Protein AF-A0A3C0EJH2-F1 (afdb_monomer_lite)

pLDDT: mean 88.75, std 13.73, range [36.91, 98.38]

Structure (mmCIF, N/CA/C/O backbone):
data_AF-A0A3C0EJH2-F1
#
_entry.id   AF-A0A3C0EJH2-F1
#
loop_
_atom_site.group_PDB
_atom_site.id
_atom_site.type_symbol
_atom_site.label_atom_id
_atom_site.label_alt_id
_atom_site.label_comp_id
_atom_site.label_asym_id
_atom_site.label_entity_id
_atom_site.label_seq_id
_atom_site.pdbx_PDB_ins_code
_atom_site.Cartn_x
_atom_site.Cartn_y
_atom_site.Cartn_z
_atom_site.occupancy
_atom_site.B_iso_or_equiv
_atom_site.auth_seq_id
_atom_site.auth_comp_id
_atom_site.auth_asym_id
_atom_site.auth_atom_id
_atom_site.pdbx_PDB_model_num
ATOM 1 N N . GLN A 1 1 ? -22.416 23.718 -7.118 1.00 36.91 1 GLN A N 1
ATOM 2 C CA . GLN A 1 1 ? -21.711 23.299 -8.346 1.00 36.91 1 GLN A CA 1
ATOM 3 C C . GLN A 1 1 ? -20.451 22.579 -7.902 1.00 36.91 1 GLN A C 1
ATOM 5 O O . GLN A 1 1 ? -19.564 23.218 -7.352 1.00 36.91 1 GLN A O 1
ATOM 10 N N . GLU A 1 2 ? -20.424 21.252 -8.004 1.00 43.59 2 GLU A N 1
ATOM 11 C CA . GLU A 1 2 ? -19.282 20.446 -7.563 1.00 43.59 2 GLU A CA 1
ATOM 12 C C . GLU A 1 2 ? -18.173 20.494 -8.621 1.00 43.59 2 GLU A C 1
ATOM 14 O O . GLU A 1 2 ? -18.285 19.916 -9.698 1.00 43.59 2 GLU A O 1
ATOM 19 N N . HIS A 1 3 ? -17.105 21.231 -8.321 1.00 50.84 3 HIS A N 1
ATOM 20 C CA . HIS A 1 3 ? -15.897 21.332 -9.140 1.00 50.84 3 HIS A CA 1
ATOM 21 C C . HIS A 1 3 ? -14.893 20.232 -8.771 1.00 50.84 3 HIS A C 1
ATOM 23 O O . HIS A 1 3 ? -13.775 20.522 -8.351 1.00 50.84 3 HIS A O 1
ATOM 29 N N . TYR A 1 4 ? -15.258 18.963 -8.939 1.00 55.66 4 TYR A N 1
ATOM 30 C CA . TYR A 1 4 ? -14.280 17.881 -8.841 1.00 55.66 4 TYR A CA 1
ATOM 31 C C . TYR A 1 4 ? -14.032 17.318 -10.237 1.00 55.66 4 TYR A C 1
ATOM 33 O O . TYR A 1 4 ? -14.821 16.539 -10.763 1.00 55.66 4 TYR A O 1
ATOM 41 N N . LYS A 1 5 ? -12.909 17.720 -10.850 1.00 49.44 5 LYS A N 1
ATOM 42 C CA . LYS A 1 5 ? -12.298 16.965 -11.954 1.00 49.44 5 LYS A CA 1
ATOM 43 C C . LYS A 1 5 ? -11.793 15.640 -11.377 1.00 49.44 5 LYS A C 1
ATOM 45 O O . LYS A 1 5 ? -10.604 15.481 -11.118 1.00 49.44 5 LYS A O 1
ATOM 50 N N . VAL A 1 6 ? -12.707 14.715 -11.113 1.00 64.44 6 VAL A N 1
ATOM 51 C CA . VAL A 1 6 ? -12.344 13.322 -10.877 1.00 64.44 6 VAL A CA 1
ATOM 52 C C . VAL A 1 6 ? -11.830 12.775 -12.207 1.00 64.44 6 VAL A C 1
ATOM 54 O O . VAL A 1 6 ? -12.421 13.025 -13.258 1.00 64.44 6 VAL A O 1
ATOM 57 N N . GLY A 1 7 ? -10.660 12.135 -12.193 1.00 70.44 7 GLY A N 1
ATOM 58 C CA . GLY A 1 7 ? -10.119 11.479 -13.385 1.00 70.44 7 GLY A CA 1
ATOM 59 C C . GLY A 1 7 ? -11.084 10.420 -13.932 1.00 70.44 7 GLY A C 1
ATOM 60 O O . GLY A 1 7 ? -12.086 10.086 -13.298 1.00 70.44 7 GLY A O 1
ATOM 61 N N . LYS A 1 8 ? -10.791 9.872 -15.117 1.00 79.31 8 LYS A N 1
ATOM 62 C CA . LYS A 1 8 ? -11.583 8.759 -15.659 1.00 79.31 8 LYS A CA 1
ATOM 63 C C . LYS A 1 8 ? -11.505 7.548 -14.718 1.00 79.31 8 LYS A C 1
ATOM 65 O O . LYS A 1 8 ? -10.440 7.246 -14.185 1.00 79.31 8 LYS A O 1
ATOM 70 N N . VAL A 1 9 ? -12.624 6.851 -14.545 1.00 83.44 9 VAL A N 1
ATOM 71 C CA . VAL A 1 9 ? -12.699 5.594 -13.789 1.00 83.44 9 VAL A CA 1
ATOM 72 C C . VAL A 1 9 ? -12.493 4.436 -14.759 1.00 83.44 9 VAL A C 1
ATOM 74 O O . VAL A 1 9 ? -13.101 4.423 -15.827 1.00 83.44 9 VAL A O 1
ATOM 77 N N . ALA A 1 10 ? -11.637 3.477 -14.403 1.00 85.56 10 ALA A N 1
ATOM 78 C CA . ALA A 1 10 ? -11.441 2.274 -15.205 1.00 85.56 10 ALA A CA 1
ATOM 79 C C . ALA A 1 10 ? -12.708 1.402 -15.194 1.00 85.56 10 ALA A C 1
ATOM 81 O O . ALA A 1 10 ? -13.321 1.188 -14.146 1.00 85.56 10 ALA A O 1
ATOM 82 N N . THR A 1 11 ? -13.086 0.891 -16.360 1.00 88.38 11 THR A N 1
ATOM 83 C CA . THR A 1 11 ? -14.219 -0.019 -16.563 1.00 88.38 11 THR A CA 1
ATOM 84 C C . THR A 1 11 ? -13.751 -1.275 -17.302 1.00 88.38 11 THR A C 1
ATOM 86 O O . THR A 1 11 ? -12.599 -1.363 -17.727 1.00 88.38 11 THR A O 1
ATOM 89 N N . ASN A 1 12 ? -14.640 -2.257 -17.473 1.00 90.69 12 ASN A N 1
ATOM 90 C CA . ASN A 1 12 ? -14.338 -3.423 -18.308 1.00 90.69 12 ASN A CA 1
ATOM 91 C C . ASN A 1 12 ? -14.177 -3.052 -19.795 1.00 90.69 12 ASN A C 1
ATOM 93 O O . ASN A 1 12 ? -13.461 -3.751 -20.507 1.00 90.69 12 ASN A O 1
ATOM 97 N N . ASP A 1 13 ? -14.805 -1.958 -20.238 1.00 92.94 13 ASP A N 1
ATOM 98 C CA . ASP A 1 13 ? -14.796 -1.501 -21.633 1.00 92.94 13 ASP A CA 1
ATOM 99 C C . ASP A 1 13 ? -13.642 -0.528 -21.929 1.00 92.94 13 AS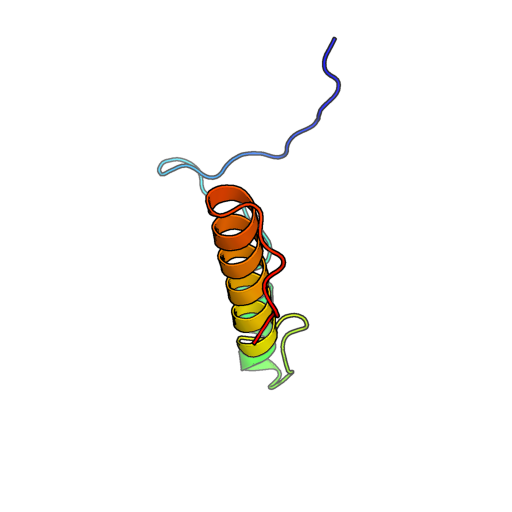P A C 1
ATOM 101 O O . ASP A 1 13 ? -13.072 -0.535 -23.019 1.00 92.94 13 ASP A O 1
ATOM 105 N N . GLU A 1 14 ? -13.268 0.300 -20.950 1.00 88.50 14 GLU A N 1
ATOM 106 C CA . GLU A 1 14 ? -12.181 1.275 -21.057 1.00 88.50 14 GLU A CA 1
ATOM 107 C C . GLU A 1 14 ? -11.280 1.202 -19.821 1.00 88.50 14 GLU A C 1
ATOM 109 O O . GLU A 1 14 ? -11.659 1.603 -18.716 1.00 88.50 14 GLU A O 1
ATOM 114 N N . GLN A 1 15 ? -10.053 0.724 -20.025 1.00 83.75 15 GLN A N 1
ATOM 115 C CA . GLN A 1 15 ? -9.010 0.742 -19.006 1.00 83.75 15 GLN A CA 1
ATOM 116 C C . GLN A 1 15 ? -8.357 2.125 -18.943 1.00 83.75 15 GLN A C 1
ATOM 118 O O . GLN A 1 15 ? -8.029 2.720 -19.969 1.00 83.75 15 GLN A O 1
ATOM 123 N N . VAL A 1 16 ? -8.124 2.624 -17.730 1.00 88.00 16 VAL A N 1
ATOM 124 C CA . VAL A 1 16 ? -7.471 3.919 -17.491 1.00 88.00 16 VAL 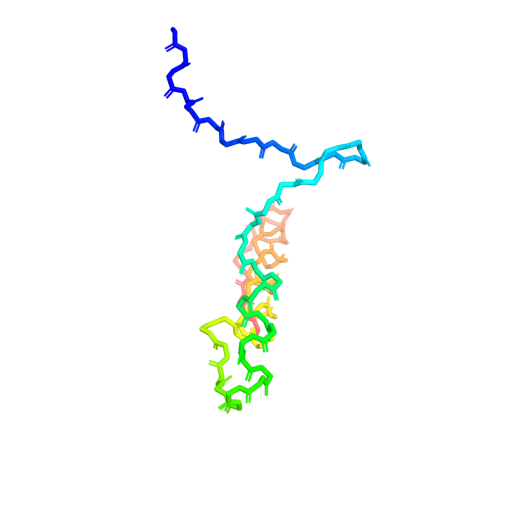A CA 1
ATOM 125 C C . VAL A 1 16 ? -6.114 3.677 -16.842 1.00 88.00 16 VAL A C 1
ATOM 127 O O . VAL A 1 16 ? -6.010 2.961 -15.848 1.00 88.00 16 VAL A O 1
ATOM 130 N N . GLY A 1 17 ? -5.063 4.281 -17.400 1.00 85.94 17 GLY A N 1
ATOM 131 C CA . GLY A 1 17 ? -3.706 4.154 -16.875 1.00 85.94 17 GLY A CA 1
ATOM 132 C C . GLY A 1 17 ? -3.549 4.855 -15.527 1.00 85.94 17 GLY A C 1
ATOM 133 O O . GLY A 1 17 ? -3.637 6.077 -15.448 1.00 85.94 17 GLY A O 1
ATOM 134 N N . SER A 1 18 ? -3.284 4.085 -14.470 1.00 86.75 18 SER A N 1
ATOM 135 C CA . SER A 1 18 ? -2.965 4.610 -13.134 1.00 86.75 18 SER A CA 1
ATOM 136 C C . SER A 1 18 ? -1.472 4.898 -12.931 1.00 86.75 18 SER A C 1
ATOM 138 O O . SER A 1 18 ? -1.101 5.517 -11.938 1.00 86.75 18 SER A O 1
ATOM 140 N N . GLY A 1 19 ? -0.610 4.400 -13.826 1.00 89.81 19 GLY A N 1
ATOM 141 C CA . GLY A 1 19 ? 0.852 4.413 -13.687 1.00 89.81 19 GLY A CA 1
ATOM 142 C C . GLY A 1 19 ? 1.409 3.368 -12.709 1.00 89.81 19 GLY A C 1
ATOM 143 O O . GLY A 1 19 ? 2.622 3.192 -12.626 1.00 89.81 19 GLY A O 1
ATOM 144 N N . VAL A 1 20 ? 0.552 2.633 -11.987 1.00 89.75 20 VAL A N 1
ATOM 145 C CA . VAL A 1 20 ? 0.986 1.630 -10.996 1.00 89.75 20 VAL A CA 1
ATOM 146 C C . VAL A 1 20 ? 1.653 0.427 -11.669 1.00 89.75 20 VAL A C 1
ATOM 148 O O . VAL A 1 20 ? 2.706 -0.019 -11.218 1.00 89.75 20 VAL A O 1
ATOM 151 N N . SER A 1 21 ? 1.074 -0.081 -12.761 1.00 91.25 21 SER A N 1
ATOM 152 C CA . SER A 1 21 ? 1.639 -1.213 -13.512 1.00 91.25 21 SER A CA 1
ATOM 153 C C . SER A 1 21 ? 2.975 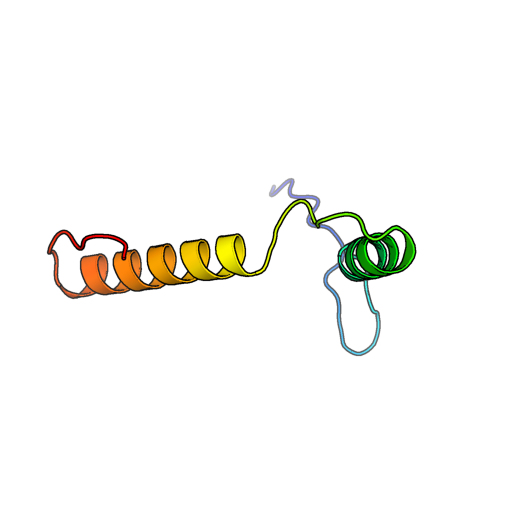-0.865 -14.172 1.00 91.25 21 SER A C 1
ATOM 155 O O . SER A 1 21 ? 3.890 -1.691 -14.190 1.00 91.25 21 SER A O 1
ATOM 157 N N . ASP A 1 22 ? 3.103 0.368 -14.666 1.00 94.12 22 ASP A N 1
ATOM 158 C CA . ASP A 1 22 ? 4.337 0.868 -15.275 1.00 94.12 22 ASP A CA 1
ATOM 159 C C . ASP A 1 22 ? 5.442 0.978 -14.221 1.00 94.12 22 ASP A C 1
ATOM 161 O O . ASP A 1 22 ? 6.522 0.417 -14.400 1.00 94.12 22 ASP A O 1
ATOM 165 N N . LEU A 1 23 ? 5.135 1.590 -13.069 1.00 93.94 23 LEU A N 1
ATOM 166 C CA . LEU A 1 23 ? 6.052 1.687 -11.931 1.00 93.94 23 LEU A CA 1
ATOM 167 C C . LEU A 1 23 ? 6.505 0.304 -11.442 1.00 93.94 23 LEU A C 1
ATOM 169 O O . LEU A 1 23 ? 7.686 0.097 -11.158 1.00 93.94 23 LEU A O 1
ATOM 173 N N . PHE A 1 24 ? 5.580 -0.653 -11.342 1.00 93.69 24 PHE A N 1
ATOM 174 C CA . PHE A 1 24 ? 5.903 -2.021 -10.941 1.00 93.69 24 PHE A CA 1
ATOM 175 C C . PHE A 1 24 ? 6.878 -2.683 -11.926 1.00 93.69 24 PHE A C 1
ATOM 177 O O . PHE A 1 24 ? 7.878 -3.275 -11.512 1.00 93.69 24 PHE A O 1
ATOM 184 N N . THR A 1 25 ? 6.622 -2.529 -13.226 1.00 96.25 25 THR A N 1
ATOM 185 C CA . THR A 1 25 ? 7.477 -3.072 -14.291 1.00 96.25 25 THR A CA 1
ATOM 186 C C . THR A 1 25 ? 8.863 -2.425 -14.280 1.00 96.25 25 THR A C 1
ATOM 188 O O . THR A 1 25 ? 9.870 -3.135 -14.343 1.00 96.25 25 THR A O 1
ATOM 191 N N . GLU A 1 26 ? 8.936 -1.101 -14.119 1.00 97.00 26 GLU A N 1
ATOM 192 C CA . GLU A 1 26 ? 10.196 -0.358 -14.004 1.00 97.00 26 GLU A CA 1
ATOM 193 C C . GLU A 1 26 ? 11.033 -0.863 -12.821 1.00 97.00 26 GLU A C 1
ATOM 195 O O . GLU A 1 26 ? 12.231 -1.115 -12.974 1.00 97.00 26 GLU A O 1
ATOM 200 N N . CYS A 1 27 ? 10.417 -1.070 -11.653 1.00 97.44 27 CYS A N 1
ATOM 201 C CA . CYS A 1 27 ? 11.110 -1.574 -10.464 1.00 97.44 27 CYS A CA 1
ATOM 202 C C . CYS A 1 27 ? 11.761 -2.943 -10.713 1.00 97.44 27 CYS A C 1
ATOM 204 O O . CYS A 1 27 ? 12.907 -3.165 -10.316 1.00 97.44 27 CYS A O 1
ATOM 206 N N . ILE A 1 28 ? 11.068 -3.844 -11.421 1.00 97.00 28 ILE A N 1
ATOM 207 C CA . ILE A 1 28 ? 11.606 -5.161 -11.793 1.00 97.00 28 ILE A CA 1
ATOM 208 C C . ILE A 1 28 ? 12.795 -5.008 -12.745 1.00 97.00 28 ILE A C 1
ATOM 210 O O . ILE A 1 28 ? 13.863 -5.570 -12.493 1.00 97.00 28 ILE A O 1
ATOM 214 N N . GLN A 1 29 ? 12.624 -4.242 -13.824 1.00 98.38 29 GLN A N 1
ATOM 215 C CA . GLN A 1 29 ? 13.646 -4.079 -14.863 1.00 98.38 29 GLN A CA 1
ATOM 216 C C . GLN A 1 29 ? 14.918 -3.417 -14.324 1.00 98.38 29 GLN A C 1
ATOM 218 O O . GLN A 1 29 ? 16.029 -3.832 -14.652 1.00 98.38 29 GLN A O 1
ATOM 223 N N . THR A 1 30 ? 14.759 -2.410 -13.466 1.00 98.00 30 THR A N 1
ATOM 224 C CA . THR A 1 30 ? 15.865 -1.620 -12.908 1.00 98.00 30 THR A CA 1
ATOM 225 C C . THR A 1 30 ? 16.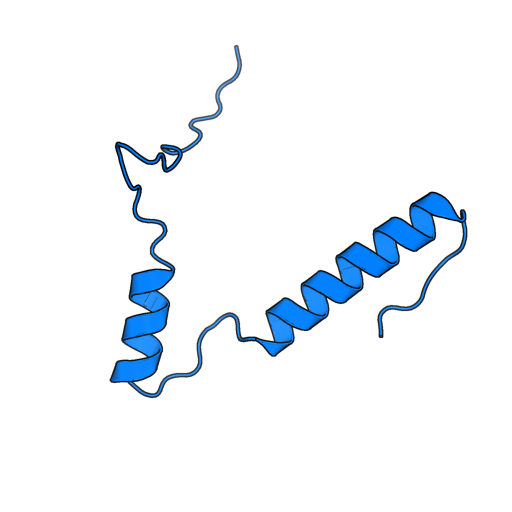427 -2.192 -11.608 1.00 98.00 30 THR A C 1
ATOM 227 O O . THR A 1 30 ? 17.404 -1.663 -11.080 1.00 98.00 30 THR A O 1
ATOM 230 N N . ARG A 1 31 ? 15.824 -3.266 -11.071 1.00 96.44 31 ARG A N 1
ATOM 231 C CA . ARG A 1 31 ? 16.105 -3.809 -9.727 1.00 96.44 31 ARG A CA 1
ATOM 232 C C . ARG A 1 31 ? 16.042 -2.742 -8.629 1.00 96.44 31 ARG A C 1
ATOM 234 O O . ARG A 1 31 ? 16.745 -2.825 -7.620 1.00 96.44 31 ARG A O 1
ATOM 241 N N . LYS A 1 32 ? 15.200 -1.729 -8.825 1.00 96.19 32 LYS A N 1
ATOM 242 C CA . LYS A 1 32 ? 14.979 -0.648 -7.872 1.00 96.19 32 LYS A CA 1
ATOM 243 C C . LYS A 1 32 ? 13.809 -1.008 -6.968 1.00 96.19 32 LYS A C 1
ATOM 245 O O . LYS A 1 32 ? 12.790 -1.523 -7.417 1.00 96.19 32 LYS A O 1
ATOM 250 N N . LYS A 1 33 ? 13.952 -0.720 -5.676 1.00 94.56 33 LYS A N 1
ATOM 251 C CA . LYS A 1 33 ? 12.863 -0.892 -4.713 1.00 94.56 33 LYS A CA 1
ATOM 252 C C . LYS A 1 33 ? 11.713 0.077 -5.053 1.00 94.56 33 LYS A C 1
ATOM 254 O O . LYS A 1 33 ? 12.000 1.258 -5.274 1.00 94.56 33 LYS A O 1
ATOM 259 N N . PRO A 1 34 ? 10.444 -0.372 -5.062 1.00 93.25 34 PRO A N 1
ATOM 260 C CA . PRO A 1 34 ? 9.314 0.532 -5.246 1.00 93.25 34 PRO A CA 1
ATOM 261 C C . PRO A 1 34 ? 9.225 1.535 -4.092 1.00 93.25 34 PRO A C 1
ATOM 263 O O . PRO A 1 34 ? 9.637 1.248 -2.967 1.00 93.25 34 PRO A O 1
ATOM 266 N N . SER A 1 35 ? 8.666 2.714 -4.372 1.00 89.12 35 SER A N 1
ATOM 267 C CA . SER A 1 35 ? 8.414 3.748 -3.357 1.00 89.12 35 SER A CA 1
ATOM 268 C C . SER A 1 35 ? 7.427 3.283 -2.285 1.00 89.12 35 SER A C 1
ATOM 270 O O . SER A 1 35 ? 7.555 3.672 -1.129 1.00 89.12 35 SER A O 1
ATOM 272 N N . ILE A 1 36 ? 6.480 2.423 -2.668 1.00 89.75 36 ILE A N 1
ATOM 273 C CA . ILE A 1 36 ? 5.534 1.751 -1.779 1.00 89.75 36 ILE A CA 1
ATOM 274 C C . ILE A 1 36 ? 5.779 0.252 -1.929 1.00 89.75 36 ILE A C 1
ATOM 276 O O . ILE A 1 36 ? 5.514 -0.326 -2.983 1.00 89.75 36 ILE A O 1
ATOM 280 N N . ASP A 1 37 ? 6.335 -0.368 -0.892 1.00 92.56 37 ASP A N 1
ATOM 281 C CA . ASP A 1 37 ? 6.575 -1.808 -0.870 1.00 92.56 37 ASP A CA 1
ATOM 282 C C . ASP A 1 37 ? 5.416 -2.571 -0.209 1.00 92.56 37 ASP A C 1
ATOM 284 O O . ASP A 1 37 ? 4.485 -1.992 0.354 1.00 92.56 37 ASP A O 1
ATOM 288 N N . GLY A 1 38 ? 5.471 -3.902 -0.276 1.00 92.12 38 GLY A N 1
ATOM 289 C CA . GLY A 1 38 ? 4.438 -4.749 0.323 1.00 92.12 38 GLY A CA 1
ATOM 290 C C . GLY A 1 38 ? 4.307 -4.581 1.842 1.00 92.12 38 GLY A C 1
ATOM 291 O O . GLY A 1 38 ? 3.217 -4.769 2.377 1.00 92.12 38 GLY A O 1
ATOM 292 N N . MET A 1 39 ? 5.376 -4.182 2.541 1.00 95.38 39 MET A N 1
ATOM 293 C CA . MET A 1 39 ? 5.329 -3.967 3.990 1.00 95.38 39 MET A CA 1
ATOM 294 C C . MET A 1 39 ? 4.618 -2.665 4.347 1.00 95.38 39 MET A C 1
ATOM 296 O O . MET A 1 39 ? 3.919 -2.612 5.358 1.00 95.38 39 MET A O 1
ATOM 300 N N . GLU A 1 40 ? 4.762 -1.629 3.522 1.00 93.88 40 GLU A N 1
ATOM 301 C CA . GLU A 1 40 ? 3.976 -0.402 3.647 1.00 93.88 40 GLU A CA 1
ATOM 302 C C . GLU A 1 40 ? 2.487 -0.677 3.414 1.00 93.88 40 GLU A C 1
ATOM 304 O O . GLU A 1 40 ? 1.652 -0.263 4.217 1.00 93.88 40 GLU A O 1
ATOM 309 N N . GLY A 1 41 ? 2.156 -1.471 2.388 1.00 92.75 41 GLY A N 1
ATOM 310 C CA . GLY A 1 41 ? 0.782 -1.920 2.148 1.00 92.75 41 GLY A CA 1
ATOM 311 C C . GLY A 1 41 ? 0.198 -2.707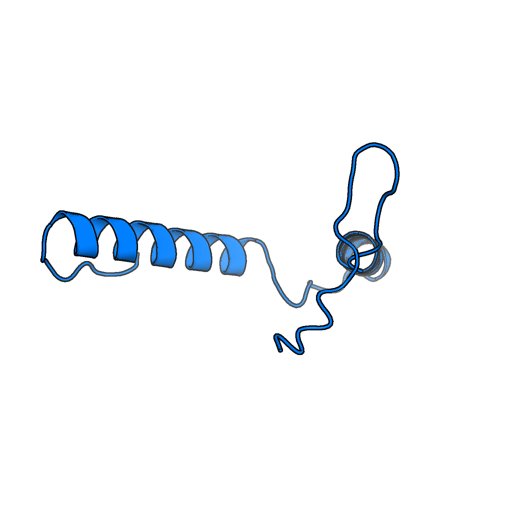 3.327 1.00 92.75 41 GLY A C 1
ATOM 312 O O . GLY A 1 41 ? -0.932 -2.456 3.742 1.00 92.75 41 GLY A O 1
ATOM 313 N N . TYR A 1 42 ? 0.982 -3.611 3.920 1.00 95.31 42 TYR A N 1
ATOM 314 C CA . TYR A 1 42 ? 0.572 -4.370 5.104 1.00 95.31 42 TYR A CA 1
ATOM 315 C C . TYR A 1 42 ? 0.289 -3.464 6.313 1.00 95.31 42 TYR A C 1
ATOM 317 O O . TYR A 1 42 ? -0.760 -3.595 6.944 1.00 95.31 42 TYR A O 1
ATOM 325 N N . ARG A 1 43 ? 1.177 -2.503 6.607 1.00 95.69 43 ARG A N 1
ATOM 326 C CA . ARG A 1 43 ? 0.966 -1.526 7.691 1.00 95.69 43 ARG A CA 1
ATOM 327 C C . ARG A 1 43 ? -0.298 -0.698 7.473 1.00 95.69 43 ARG A C 1
ATOM 329 O O . ARG A 1 43 ? -1.054 -0.485 8.416 1.00 95.69 43 ARG A O 1
ATOM 336 N N . ALA A 1 44 ? -0.557 -0.267 6.239 1.00 96.19 44 ALA A N 1
ATOM 337 C CA . ALA A 1 44 ? -1.772 0.472 5.909 1.00 96.19 44 ALA A CA 1
ATOM 338 C C . ALA A 1 44 ? -3.042 -0.352 6.190 1.00 96.19 44 ALA A C 1
ATOM 340 O O . ALA A 1 44 ? -4.006 0.173 6.746 1.00 96.19 44 ALA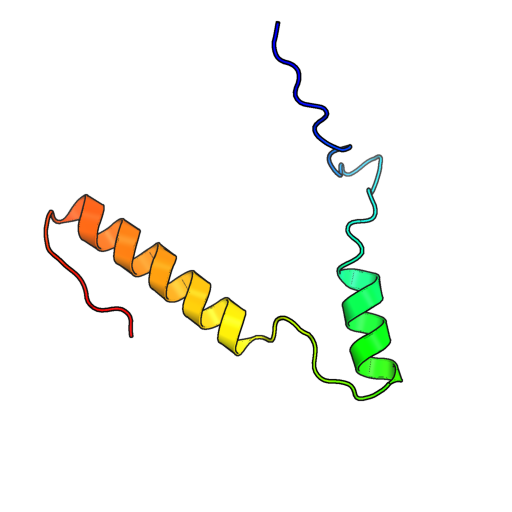 A O 1
ATOM 341 N N . ILE A 1 45 ? -3.032 -1.649 5.867 1.00 96.38 45 ILE A N 1
ATOM 342 C CA . ILE A 1 45 ? -4.147 -2.556 6.170 1.00 96.38 45 ILE A CA 1
ATOM 343 C C . ILE A 1 45 ? -4.349 -2.691 7.682 1.00 96.38 45 ILE A C 1
ATOM 345 O O . ILE A 1 45 ? -5.484 -2.585 8.146 1.00 96.38 45 ILE A O 1
ATOM 349 N N . ASP A 1 46 ? -3.280 -2.883 8.456 1.00 96.69 46 ASP A N 1
ATOM 350 C CA . ASP A 1 46 ? -3.403 -3.014 9.911 1.00 96.69 46 ASP A CA 1
ATOM 351 C C . ASP A 1 46 ? -3.964 -1.741 10.568 1.00 96.69 46 ASP A C 1
ATOM 353 O O . ASP A 1 46 ? -4.813 -1.817 11.462 1.00 96.69 46 ASP A O 1
ATOM 357 N N . ILE A 1 47 ? -3.589 -0.564 10.058 1.00 96.69 47 ILE A N 1
ATOM 358 C CA . ILE A 1 47 ? -4.181 0.713 10.474 1.00 96.69 47 ILE A CA 1
ATOM 359 C C . ILE A 1 47 ? -5.691 0.720 10.211 1.00 96.69 47 ILE A C 1
ATOM 361 O O . ILE A 1 47 ? -6.465 1.054 11.112 1.00 96.69 47 ILE A O 1
ATOM 365 N N . ILE A 1 48 ? -6.122 0.337 9.003 1.00 96.94 48 ILE A N 1
ATOM 366 C CA . ILE A 1 48 ? -7.544 0.315 8.625 1.00 96.94 48 ILE A CA 1
ATOM 367 C C . ILE A 1 48 ? -8.323 -0.643 9.531 1.00 96.94 48 ILE A C 1
ATOM 369 O O . ILE A 1 48 ? -9.340 -0.255 10.108 1.00 96.94 48 ILE A O 1
ATOM 373 N N . ILE A 1 49 ? -7.829 -1.870 9.711 1.00 96.69 49 ILE A N 1
ATOM 374 C CA . ILE A 1 49 ? -8.466 -2.878 10.567 1.00 96.69 49 ILE A CA 1
ATOM 375 C C . ILE A 1 49 ? -8.543 -2.375 12.011 1.00 96.69 49 ILE A C 1
ATOM 377 O O . ILE A 1 49 ? -9.595 -2.455 12.649 1.00 96.69 49 ILE A O 1
ATOM 381 N N . SER A 1 50 ? -7.453 -1.805 12.525 1.00 97.06 50 SER A N 1
ATOM 382 C CA . SER A 1 50 ? -7.409 -1.298 13.893 1.00 97.06 50 SER A CA 1
ATOM 383 C C . SER A 1 50 ? -8.371 -0.132 14.122 1.00 97.06 50 SER A C 1
ATOM 385 O O . SER A 1 50 ? -9.033 -0.078 15.162 1.00 97.06 50 SER A O 1
ATOM 387 N N . ALA A 1 51 ? -8.521 0.760 13.141 1.00 97.00 51 ALA A N 1
ATOM 388 C CA . ALA A 1 51 ? -9.504 1.837 13.181 1.00 97.00 51 ALA A CA 1
ATOM 389 C C . ALA A 1 51 ? -10.947 1.304 13.154 1.00 97.00 51 ALA A C 1
ATOM 391 O O . ALA A 1 51 ? -11.777 1.748 13.949 1.00 97.00 51 ALA A O 1
ATOM 392 N N . MET A 1 52 ? -11.239 0.318 12.297 1.00 96.94 52 MET A N 1
ATOM 393 C CA . MET A 1 52 ? -12.561 -0.316 12.221 1.00 96.94 52 MET A CA 1
ATOM 394 C C . MET A 1 52 ? -12.947 -0.998 13.539 1.00 96.94 52 MET A C 1
ATOM 396 O O . MET A 1 52 ? -14.076 -0.856 14.013 1.00 96.94 52 MET A O 1
ATOM 400 N N . GLU A 1 53 ? -12.013 -1.710 14.167 1.00 96.56 53 GLU A N 1
ATOM 401 C CA . GLU A 1 53 ? -12.248 -2.350 15.461 1.00 96.56 53 GLU A CA 1
ATOM 402 C C . GLU A 1 53 ? -12.420 -1.338 16.599 1.00 96.56 53 GLU A C 1
ATOM 404 O O . GLU A 1 53 ? -13.305 -1.508 17.445 1.00 96.56 53 GLU A O 1
ATOM 409 N N . SER A 1 54 ? -11.623 -0.267 16.606 1.00 97.31 54 SER A N 1
ATOM 410 C CA . SER A 1 54 ? -11.774 0.838 17.558 1.00 97.31 54 SER A CA 1
ATOM 411 C C . SER A 1 54 ? -13.160 1.479 17.442 1.00 97.31 54 SER A C 1
ATOM 413 O O . SER A 1 54 ? -13.869 1.603 18.440 1.00 97.31 54 SER A O 1
ATOM 415 N N . ALA A 1 55 ? -13.612 1.769 16.217 1.00 97.31 55 ALA A N 1
ATOM 416 C CA . ALA A 1 55 ? -14.937 2.332 15.959 1.00 97.31 55 ALA A CA 1
ATOM 417 C C . ALA A 1 55 ? -16.076 1.401 16.411 1.00 97.31 55 ALA A C 1
ATOM 419 O O . ALA A 1 55 ? -17.060 1.862 16.985 1.00 97.31 55 ALA A O 1
ATOM 420 N N . LYS A 1 56 ? -15.934 0.086 16.200 1.00 97.38 56 LYS A N 1
ATOM 421 C CA . LYS A 1 56 ? -16.931 -0.910 16.624 1.00 97.38 56 LYS A CA 1
ATOM 422 C C . LYS A 1 56 ? -17.019 -1.053 18.145 1.00 97.38 56 LYS A C 1
ATOM 424 O O . LYS A 1 56 ? -18.095 -1.322 18.672 1.00 97.38 56 LYS A O 1
ATOM 429 N N . THR A 1 57 ? -15.890 -0.951 18.843 1.00 97.44 57 THR A N 1
ATOM 430 C CA . THR A 1 57 ? -15.800 -1.264 20.280 1.00 97.44 57 THR A CA 1
ATOM 431 C C . THR A 1 57 ? -15.808 -0.036 21.185 1.00 97.44 57 THR A C 1
ATOM 433 O O . THR A 1 57 ? -16.017 -0.182 22.389 1.00 97.44 57 THR A O 1
ATOM 436 N N . GLY A 1 58 ? -15.553 1.154 20.637 1.00 96.62 58 GLY A N 1
ATOM 437 C CA . GLY A 1 58 ? -15.339 2.383 21.402 1.00 96.62 58 GLY A CA 1
ATOM 438 C C . GLY A 1 58 ? -14.044 2.379 22.223 1.00 96.62 58 GLY A C 1
ATOM 439 O O . GLY A 1 58 ? -13.918 3.166 23.159 1.00 96.62 58 GLY A O 1
ATOM 440 N N . LYS A 1 59 ? -13.097 1.478 21.926 1.00 95.75 59 LYS A N 1
ATOM 441 C CA . LYS A 1 59 ? -11.840 1.319 22.670 1.00 95.75 59 LYS A CA 1
ATOM 442 C C . LYS A 1 59 ? -10.641 1.606 21.781 1.00 95.75 59 LYS A C 1
ATOM 444 O O . LYS A 1 59 ? -10.576 1.138 20.650 1.00 95.75 59 LYS A O 1
ATOM 449 N N . THR A 1 60 ? -9.642 2.283 22.336 1.00 95.06 60 THR A N 1
ATOM 450 C CA . THR A 1 60 ? -8.357 2.480 21.661 1.00 95.06 60 THR A CA 1
ATOM 451 C C . THR A 1 60 ? -7.684 1.136 21.388 1.00 95.06 60 THR A C 1
ATOM 453 O O . THR A 1 60 ? -7.452 0.356 22.315 1.00 95.06 60 THR A O 1
ATOM 456 N N . LYS A 1 61 ? -7.326 0.888 20.124 1.00 92.75 61 LYS A N 1
ATOM 457 C CA . LYS A 1 61 ? -6.547 -0.276 19.692 1.00 92.75 61 LYS A CA 1
ATOM 458 C C . LYS A 1 61 ? -5.143 0.150 19.261 1.00 92.75 61 LYS A C 1
ATOM 460 O O . LYS A 1 61 ? -4.965 1.193 18.636 1.00 92.75 61 LYS A O 1
ATOM 465 N N . LYS A 1 62 ? -4.149 -0.668 19.606 1.00 93.94 62 LYS A N 1
ATOM 466 C CA . LYS A 1 62 ? -2.765 -0.513 19.155 1.00 93.94 62 LYS A CA 1
ATOM 467 C C . LYS A 1 62 ? -2.607 -1.118 17.752 1.00 93.94 62 LYS A C 1
ATOM 469 O O . LYS A 1 62 ? -3.053 -2.238 17.530 1.00 93.94 62 LYS A O 1
ATOM 474 N N . ILE A 1 63 ? -1.948 -0.379 16.863 1.00 92.19 63 ILE A N 1
ATOM 475 C CA . ILE A 1 63 ? -1.482 -0.853 15.548 1.00 92.19 63 ILE A CA 1
ATOM 476 C C . ILE A 1 63 ? -0.325 -1.844 15.784 1.00 92.19 63 ILE A C 1
ATOM 478 O O . ILE A 1 63 ? 0.552 -1.573 16.616 1.00 92.19 63 ILE A O 1
ATOM 482 N N . SER A 1 64 ? -0.370 -3.000 15.126 1.00 78.62 64 SER A N 1
ATOM 483 C CA . SER A 1 64 ? 0.545 -4.139 15.293 1.00 78.62 64 SER A CA 1
ATOM 484 C C . SER A 1 64 ? 1.750 -4.086 14.359 1.00 78.62 64 SER A C 1
ATOM 486 O O . SER A 1 64 ? 1.613 -3.667 13.189 1.00 78.62 64 SER A O 1
#

Secondary structure (DSSP, 8-state):
-----PPPPP-SSS----SHHHHHHHHHHHTPPPSS-HHHHHHHHHHHHHHHHHHHHTS-----

Sequence (64 aa):
QEHYKVGKVATNDEQVGSGVSDLFTECIQTRKKPSIDGMEGYRAIDIIISAMESAKTGKTKKIS

Foldseek 3Di:
DDPDPDDDDADPVHGDDPCPVVQVVCCVVVVNDGPQDVVNVVQVVLVVVQVVVCVVPVDHDDRD

Radius of gyration: 17.76 Å; chains: 1; bounding box: 38×28×44 Å